Protein AF-A0A4S4LLB1-F1 (afdb_monomer)

pLDDT: mean 86.96, std 11.69, range [42.97, 97.88]

Secondary structure (DSSP, 8-state):
----TTTTT-TT-B-PPEEHHHHHHHHHHHHHHHTTTEEEEE-PPPPTT-SEESEEEEEEEEE-SSS-SSSHHHHHHHHHHHT-SEEE-SSEEEEEEEGGGT-TTS-TTBEEEEEEEE-SSHHHHHHHHHHTTTTTHHHHHHHHHHHTT--EETTEE-

Radius of gyration: 16.37 Å; Cα contacts (8 Å, |Δi|>4): 263; chains: 1; bounding box: 39×32×45 Å

Mean predicted aligned error: 5.95 Å

Nearest PDB structures (foldseek):
  4z6c-assembly1_A  TM=7.316E-01  e=1.829E-05  Homo sapiens
  5vzb-assembly1_A  TM=6.355E-01  e=1.333E-05  Homo sapiens
  4nlz-assembly1_A  TM=6.965E-01  e=5.706E-05  Homo sapiens
  5tws-assembly1_A  TM=6.317E-01  e=2.847E-05  Homo sapiens
  4mff-assembly1_A  TM=6.986E-01  e=2.152E-04  Homo sapiens

Foldseek 3Di:
DDQCPCVPPQVLADQDWAAPVRLVQLLVQLCVLCVLQAPDKDWQAEAPPDRTDRATEIEGEHTDDPPPPDDPVSVVSSQVSQCFPDWDDDQKIKTWHASCVRPVPDDRRYTHIYIYHYDHDPLLSVQVSHLPHNPCPVVVVQVVLVVVPWGAGSVGID

Structure (mmCIF, N/CA/C/O backbone):
data_AF-A0A4S4LLB1-F1
#
_entry.id   AF-A0A4S4LLB1-F1
#
loop_
_atom_site.group_PDB
_atom_site.id
_atom_site.type_symbol
_atom_site.label_atom_id
_atom_site.label_alt_id
_atom_site.label_comp_id
_atom_site.label_asym_id
_atom_site.label_entity_id
_atom_site.label_seq_id
_atom_site.pdbx_PDB_ins_code
_atom_site.Cartn_x
_atom_site.Cartn_y
_atom_site.Cartn_z
_atom_site.occupancy
_atom_site.B_iso_or_equiv
_atom_site.auth_seq_id
_atom_site.auth_comp_id
_atom_site.auth_asym_id
_atom_site.auth_atom_id
_atom_site.pdbx_PDB_model_num
ATOM 1 N N . MET A 1 1 ? -7.519 -0.647 -11.260 1.00 51.16 1 MET A N 1
ATOM 2 C CA . MET A 1 1 ? -8.860 -0.792 -10.648 1.00 51.16 1 MET A CA 1
ATOM 3 C C . MET A 1 1 ? -8.738 -1.805 -9.518 1.00 51.16 1 MET A C 1
ATOM 5 O O . MET A 1 1 ? -8.737 -2.989 -9.830 1.00 51.16 1 MET A O 1
ATOM 9 N N . GLY A 1 2 ? -8.602 -1.369 -8.263 1.00 62.88 2 GLY A N 1
ATOM 10 C CA . GLY A 1 2 ? -8.690 -2.249 -7.088 1.00 62.88 2 GLY A CA 1
ATOM 11 C C . GLY A 1 2 ? -9.942 -2.001 -6.248 1.00 62.88 2 GLY A C 1
ATOM 12 O O . GLY A 1 2 ? -10.897 -1.392 -6.742 1.00 62.88 2 GLY A O 1
ATOM 13 N N . GLY A 1 3 ? -9.973 -2.541 -5.026 1.00 62.12 3 GLY A N 1
ATOM 14 C CA . GLY A 1 3 ? -11.170 -2.549 -4.167 1.00 62.12 3 GLY A CA 1
ATOM 15 C C . GLY A 1 3 ? -12.119 -3.733 -4.409 1.00 62.12 3 GLY A C 1
ATOM 16 O O . GLY A 1 3 ? -13.314 -3.645 -4.135 1.00 62.12 3 GLY A O 1
ATOM 17 N N . ARG A 1 4 ? -11.623 -4.832 -4.994 1.00 78.00 4 ARG A N 1
ATOM 18 C CA . ARG A 1 4 ? -12.418 -6.032 -5.328 1.00 78.00 4 ARG A CA 1
ATOM 19 C C . ARG A 1 4 ? -11.992 -7.298 -4.590 1.00 78.00 4 ARG A C 1
ATOM 21 O O . ARG A 1 4 ? -12.653 -8.321 -4.758 1.00 78.00 4 ARG A O 1
ATOM 28 N N . ALA A 1 5 ? -10.941 -7.250 -3.771 1.00 81.81 5 ALA A N 1
ATOM 29 C CA . ALA A 1 5 ? -10.395 -8.440 -3.116 1.00 81.81 5 ALA A CA 1
ATOM 30 C C . ALA A 1 5 ? -11.414 -9.129 -2.192 1.00 81.81 5 ALA A C 1
ATOM 32 O O . ALA A 1 5 ? -11.396 -10.346 -2.031 1.00 81.81 5 ALA A O 1
ATOM 33 N N . PHE A 1 6 ? -12.354 -8.361 -1.636 1.00 84.62 6 PHE A N 1
ATOM 34 C CA . PHE A 1 6 ? -13.336 -8.842 -0.665 1.00 84.62 6 PHE A CA 1
ATOM 35 C C . PHE A 1 6 ? -14.750 -9.030 -1.225 1.00 84.62 6 PHE A C 1
ATOM 37 O O . PHE A 1 6 ? -15.650 -9.381 -0.463 1.00 84.62 6 PHE A O 1
ATOM 44 N N . ALA A 1 7 ? -14.961 -8.859 -2.536 1.00 75.75 7 ALA A N 1
ATOM 45 C CA . ALA A 1 7 ? -16.295 -8.883 -3.154 1.00 75.75 7 ALA A CA 1
ATOM 46 C C . ALA A 1 7 ? -17.075 -10.194 -2.918 1.00 75.75 7 ALA A C 1
ATOM 48 O O . ALA A 1 7 ? -18.302 -10.199 -2.948 1.00 75.75 7 ALA A O 1
ATOM 49 N N . HIS A 1 8 ? -16.371 -11.300 -2.661 1.00 74.94 8 HIS A N 1
ATOM 50 C CA . HIS A 1 8 ? -16.962 -12.610 -2.368 1.00 74.94 8 HIS A CA 1
ATOM 51 C C . HIS A 1 8 ? -16.897 -13.008 -0.883 1.00 74.94 8 HIS A C 1
ATOM 53 O O . HIS A 1 8 ? -17.456 -14.035 -0.509 1.00 74.94 8 HIS A O 1
ATOM 59 N N . HIS A 1 9 ? -16.225 -12.214 -0.043 1.00 72.50 9 HIS A N 1
ATOM 60 C CA . HIS A 1 9 ? -15.964 -12.535 1.365 1.00 72.50 9 HIS A CA 1
ATOM 61 C C . HIS A 1 9 ? -16.754 -11.651 2.334 1.00 72.50 9 HIS A C 1
ATOM 63 O O . HIS A 1 9 ? -17.190 -12.131 3.375 1.00 72.50 9 HIS A O 1
ATOM 69 N N . LEU A 1 10 ? -16.979 -10.383 1.982 1.00 79.88 10 LEU A N 1
ATOM 70 C CA . LEU A 1 10 ? -17.743 -9.432 2.786 1.00 79.88 10 LEU A CA 1
ATOM 71 C C . LEU A 1 10 ? -18.954 -8.947 1.982 1.00 79.88 10 LEU A C 1
ATOM 73 O O . LEU A 1 10 ? -18.945 -7.869 1.402 1.00 79.88 10 LEU A O 1
ATOM 77 N N . LEU A 1 11 ? -19.993 -9.782 1.916 1.00 73.31 11 LEU A N 1
ATOM 78 C CA . LEU A 1 11 ? -21.132 -9.590 1.006 1.00 73.31 11 LEU A CA 1
ATOM 79 C C . LEU A 1 11 ? -21.971 -8.333 1.299 1.00 73.31 11 LEU A C 1
ATOM 81 O O . LEU A 1 11 ? -22.620 -7.818 0.394 1.00 73.31 11 LEU A O 1
ATOM 85 N N . THR A 1 12 ? -21.970 -7.852 2.545 1.00 80.19 12 THR A N 1
ATOM 86 C CA . THR A 1 12 ? -22.662 -6.619 2.967 1.00 80.19 12 THR A CA 1
ATOM 87 C C . THR A 1 12 ? -21.738 -5.403 3.017 1.00 80.19 12 THR A C 1
ATOM 89 O O . THR A 1 12 ? -22.219 -4.280 3.138 1.00 80.19 12 THR A O 1
ATOM 92 N N . ALA A 1 13 ? -20.422 -5.605 2.910 1.00 85.06 13 ALA A N 1
ATOM 93 C CA . ALA A 1 13 ? -19.450 -4.529 2.999 1.00 85.06 13 ALA A CA 1
ATOM 94 C C . ALA A 1 13 ? -19.396 -3.712 1.709 1.00 85.06 13 ALA A C 1
ATOM 96 O O . ALA A 1 13 ? -19.413 -4.247 0.599 1.00 85.06 13 ALA A O 1
ATOM 97 N N . THR A 1 14 ? -19.232 -2.403 1.864 1.00 89.25 14 THR A N 1
ATOM 98 C CA . THR A 1 14 ? -19.039 -1.478 0.748 1.00 89.25 14 THR A CA 1
ATOM 99 C C . THR A 1 14 ? -17.613 -0.936 0.745 1.00 89.25 14 THR A C 1
ATOM 101 O O . THR A 1 14 ? -17.112 -0.464 1.766 1.00 89.25 14 THR A O 1
ATOM 104 N N . PHE A 1 15 ? -16.982 -0.951 -0.430 1.00 91.94 15 PHE A N 1
ATOM 105 C CA . PHE A 1 15 ? -15.648 -0.398 -0.682 1.00 91.94 15 PHE A CA 1
ATOM 106 C C . PHE A 1 15 ? -15.768 0.834 -1.597 1.00 91.94 15 PHE A C 1
ATOM 108 O O . PHE A 1 15 ? -15.656 0.713 -2.821 1.00 91.94 15 PHE A O 1
ATOM 115 N N . PRO A 1 16 ? -16.102 2.016 -1.046 1.00 92.25 16 PRO A N 1
ATOM 116 C CA . PRO A 1 16 ? -16.322 3.225 -1.833 1.00 92.25 16 PRO A CA 1
ATOM 117 C C . PRO A 1 16 ? -15.023 3.735 -2.468 1.00 92.25 16 PRO A C 1
ATOM 119 O O . PRO A 1 16 ? -13.939 3.609 -1.900 1.00 92.25 16 PRO A O 1
ATOM 122 N N . ARG A 1 17 ? -15.148 4.407 -3.619 1.00 93.62 17 ARG A N 1
ATOM 123 C CA . ARG A 1 17 ? -14.044 5.190 -4.189 1.00 93.62 17 ARG A CA 1
ATOM 124 C C . ARG A 1 17 ? -13.720 6.365 -3.261 1.00 93.62 17 ARG A C 1
ATOM 126 O O . ARG A 1 17 ? -14.621 7.049 -2.778 1.00 93.62 17 ARG A O 1
ATOM 133 N N . LEU A 1 18 ? -12.436 6.594 -3.012 1.00 93.06 18 LEU A N 1
ATOM 134 C CA . LEU A 1 18 ? -11.922 7.627 -2.120 1.00 93.06 18 LEU A CA 1
ATOM 135 C C . LEU A 1 18 ? -11.499 8.863 -2.918 1.00 93.06 18 LEU A C 1
ATOM 137 O O . LEU A 1 18 ? -10.576 8.756 -3.726 1.00 93.06 18 LEU A O 1
ATOM 141 N N . PRO A 1 19 ? -12.084 10.046 -2.666 1.00 94.19 19 PRO A N 1
ATOM 142 C CA . PRO A 1 19 ? -11.558 11.299 -3.198 1.00 94.19 19 PRO A CA 1
ATOM 143 C C . PRO A 1 19 ? -10.108 11.525 -2.753 1.00 94.19 19 PRO A C 1
ATOM 145 O O . PRO A 1 19 ? -9.752 11.185 -1.621 1.00 94.19 19 PRO A O 1
ATOM 148 N N . THR A 1 20 ? -9.284 12.156 -3.592 1.00 92.56 20 THR A N 1
ATOM 149 C CA . THR A 1 20 ? -7.842 12.354 -3.335 1.00 92.56 20 THR A CA 1
ATOM 150 C C . THR A 1 20 ? -7.506 12.907 -1.938 1.00 92.56 20 THR A C 1
ATOM 152 O O . THR A 1 20 ? -6.599 12.367 -1.304 1.00 92.56 20 THR A O 1
ATOM 155 N N . PRO A 1 21 ? -8.219 13.913 -1.378 1.00 93.31 21 PRO A N 1
ATOM 156 C CA . PRO A 1 21 ? -7.916 14.406 -0.029 1.00 93.31 21 PRO A CA 1
ATOM 157 C C . PRO A 1 21 ? -8.139 13.351 1.063 1.00 93.31 21 PRO A C 1
ATOM 159 O O . PRO A 1 21 ? -7.342 13.236 1.997 1.00 93.31 21 PRO A O 1
ATOM 162 N N . ARG A 1 22 ? -9.204 12.554 0.923 1.00 95.19 22 ARG A N 1
ATOM 163 C CA . ARG A 1 22 ? -9.552 11.472 1.849 1.00 95.19 22 ARG A CA 1
ATOM 164 C C . ARG A 1 22 ? -8.552 10.324 1.739 1.00 95.19 22 ARG A C 1
ATOM 166 O O . ARG A 1 22 ? -8.040 9.857 2.752 1.00 95.19 22 ARG A O 1
ATOM 173 N N . TYR A 1 23 ? -8.207 9.941 0.511 1.00 94.75 23 TYR A N 1
ATOM 174 C CA . TYR A 1 23 ? -7.152 8.971 0.227 1.00 94.75 23 TYR A CA 1
ATOM 175 C C . TYR A 1 23 ? -5.818 9.380 0.867 1.00 94.75 23 TYR A C 1
ATOM 177 O O . TYR A 1 23 ? -5.246 8.605 1.626 1.00 94.75 23 TYR A O 1
ATOM 185 N N . ALA A 1 24 ? -5.361 10.619 0.655 1.00 94.19 24 ALA A N 1
ATOM 186 C CA . ALA A 1 24 ? -4.095 11.107 1.203 1.00 94.19 24 ALA A CA 1
ATOM 187 C C . ALA A 1 24 ? -4.079 11.108 2.743 1.00 94.19 24 ALA A C 1
ATOM 189 O O . ALA A 1 24 ? -3.058 10.791 3.363 1.00 94.19 24 ALA A O 1
ATOM 190 N N . HIS A 1 25 ? -5.211 11.437 3.378 1.00 96.25 25 HIS A N 1
ATOM 191 C CA . HIS A 1 25 ? -5.353 11.337 4.828 1.00 96.25 25 HIS A CA 1
ATOM 192 C C . HIS A 1 25 ? -5.185 9.890 5.312 1.00 96.25 25 HIS A C 1
ATOM 194 O O . HIS A 1 25 ? -4.351 9.638 6.185 1.00 96.25 25 HIS A O 1
ATOM 200 N N . ILE A 1 26 ? -5.943 8.956 4.728 1.00 96.94 26 ILE A N 1
ATOM 201 C CA . ILE A 1 26 ? -5.923 7.528 5.075 1.00 96.94 26 ILE A CA 1
ATOM 202 C C . ILE A 1 26 ? -4.528 6.940 4.836 1.00 96.94 26 ILE A C 1
ATOM 204 O O . ILE A 1 26 ? -3.959 6.325 5.737 1.00 96.94 26 ILE A O 1
ATOM 208 N N . GLN A 1 27 ? -3.934 7.202 3.669 1.00 96.44 27 GLN A N 1
ATOM 209 C CA . GLN A 1 27 ? -2.594 6.749 3.302 1.00 96.44 27 GLN A CA 1
ATOM 210 C C . GLN A 1 27 ? -1.553 7.172 4.346 1.00 96.44 27 GLN A C 1
ATOM 212 O O . GLN A 1 27 ? -0.750 6.353 4.780 1.00 96.44 27 GLN A O 1
ATOM 217 N N . ARG A 1 28 ? -1.579 8.430 4.804 1.00 97.25 28 ARG A N 1
ATOM 218 C CA . ARG A 1 28 ? -0.638 8.929 5.820 1.00 97.25 28 ARG A CA 1
ATOM 219 C C . ARG A 1 28 ? -0.816 8.233 7.172 1.00 97.25 28 ARG A C 1
ATOM 221 O O . ARG A 1 28 ? 0.176 7.940 7.836 1.00 97.25 28 ARG A O 1
ATOM 228 N N . VAL A 1 29 ? -2.058 7.984 7.594 1.00 97.88 29 VAL A N 1
ATOM 229 C CA . VAL A 1 29 ? -2.340 7.274 8.854 1.00 97.88 29 VAL A CA 1
ATOM 230 C C . VAL A 1 29 ? -1.851 5.828 8.777 1.00 97.88 29 VAL A C 1
ATOM 232 O O . VAL A 1 29 ? -1.187 5.359 9.698 1.00 97.88 29 VAL A O 1
ATOM 235 N N . LEU A 1 30 ? -2.139 5.136 7.676 1.00 97.75 30 LEU A N 1
ATOM 236 C CA . LEU A 1 30 ? -1.719 3.751 7.468 1.00 97.75 30 LEU A CA 1
ATOM 237 C C . LEU A 1 30 ? -0.200 3.620 7.323 1.00 97.75 30 LEU A C 1
ATOM 239 O O . LEU A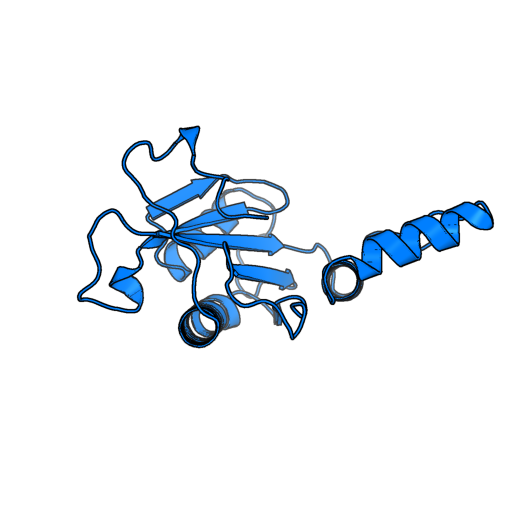 1 30 ? 0.391 2.722 7.915 1.00 97.75 30 LEU A O 1
ATOM 243 N N . HIS A 1 31 ? 0.449 4.556 6.625 1.00 97.31 31 HIS A N 1
ATOM 244 C CA . HIS A 1 31 ? 1.910 4.608 6.528 1.00 97.31 31 HIS A CA 1
ATOM 245 C C . HIS A 1 31 ? 2.555 4.675 7.916 1.00 97.31 31 HIS A C 1
ATOM 247 O O . HIS A 1 31 ? 3.436 3.875 8.221 1.00 97.31 31 HIS A O 1
ATOM 253 N N . ALA A 1 32 ? 2.052 5.548 8.795 1.00 97.12 32 ALA A N 1
ATOM 254 C CA . ALA A 1 32 ? 2.551 5.671 10.163 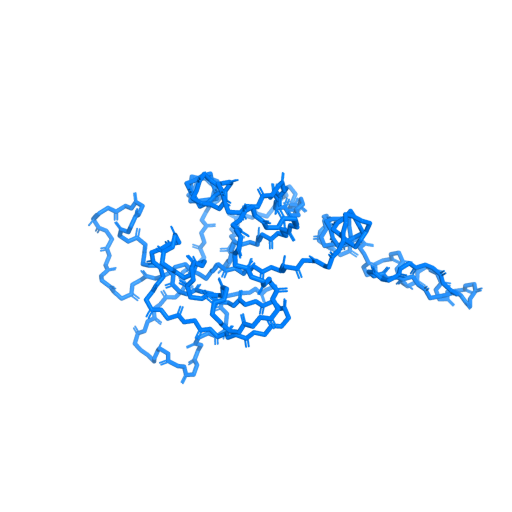1.00 97.12 32 ALA A CA 1
ATOM 255 C C . ALA A 1 32 ? 2.359 4.392 11.001 1.00 97.12 32 ALA A C 1
ATOM 257 O O . ALA A 1 32 ? 3.159 4.134 11.897 1.00 97.12 32 ALA A O 1
ATOM 258 N N . ARG A 1 33 ? 1.327 3.587 10.710 1.00 95.81 33 ARG A N 1
ATOM 259 C CA . ARG A 1 33 ? 1.090 2.283 11.358 1.00 95.81 33 ARG A CA 1
ATOM 260 C C . ARG A 1 33 ? 2.047 1.198 10.855 1.00 95.81 33 ARG A C 1
ATOM 262 O O . ARG A 1 33 ? 2.444 0.340 11.634 1.00 95.81 33 ARG A O 1
ATOM 269 N N . LEU A 1 34 ? 2.437 1.249 9.581 1.00 94.31 34 LEU A N 1
ATOM 270 C CA . LEU A 1 34 ? 3.356 0.284 8.966 1.00 94.31 34 LEU A CA 1
ATOM 271 C C . LEU A 1 34 ? 4.835 0.615 9.204 1.00 94.31 34 LEU A C 1
ATOM 273 O O . LEU A 1 34 ? 5.659 -0.293 9.255 1.00 94.31 34 LEU A O 1
ATOM 277 N N . ALA A 1 35 ? 5.186 1.894 9.357 1.00 94.75 35 ALA A N 1
ATOM 278 C CA . ALA A 1 35 ? 6.572 2.348 9.493 1.00 94.75 35 ALA A CA 1
ATOM 279 C C . ALA A 1 35 ? 7.380 1.671 10.626 1.00 94.75 35 ALA A C 1
ATOM 281 O O . ALA A 1 35 ? 8.562 1.421 10.418 1.00 94.75 35 ALA A O 1
ATOM 282 N N . PRO A 1 36 ? 6.807 1.327 11.798 1.00 93.19 36 PRO A N 1
ATOM 283 C CA . PRO A 1 36 ? 7.537 0.598 12.839 1.00 93.19 36 PRO A CA 1
ATOM 284 C C . PRO A 1 36 ? 7.795 -0.880 12.511 1.00 93.19 36 PRO A C 1
ATOM 286 O O . PRO A 1 36 ? 8.628 -1.508 13.160 1.00 93.19 36 PRO A O 1
ATOM 289 N N . LEU A 1 37 ? 7.053 -1.452 11.557 1.00 91.12 37 LEU A N 1
ATOM 290 C CA . LEU A 1 37 ? 7.131 -2.871 11.209 1.00 91.12 37 LEU A CA 1
ATOM 291 C C . LEU A 1 37 ? 8.173 -3.159 10.128 1.00 91.12 37 LEU A C 1
ATOM 293 O O . LEU A 1 37 ? 8.628 -4.296 10.026 1.00 91.12 37 LEU A O 1
ATOM 297 N N . TYR A 1 38 ? 8.559 -2.156 9.337 1.00 92.62 38 TYR A N 1
ATOM 298 C CA . TYR A 1 38 ? 9.427 -2.320 8.174 1.00 92.62 38 TYR A CA 1
ATOM 299 C C . TYR A 1 38 ? 10.478 -1.222 8.077 1.00 92.62 38 TYR A C 1
ATOM 301 O O . TYR A 1 38 ? 10.200 -0.047 8.299 1.00 92.62 38 TYR A O 1
ATOM 309 N N . ALA A 1 39 ? 11.675 -1.594 7.630 1.00 93.31 39 ALA A N 1
ATOM 310 C CA . ALA A 1 39 ? 12.772 -0.672 7.380 1.00 93.31 39 ALA A CA 1
ATOM 311 C C . ALA A 1 39 ? 12.441 0.328 6.264 1.00 93.3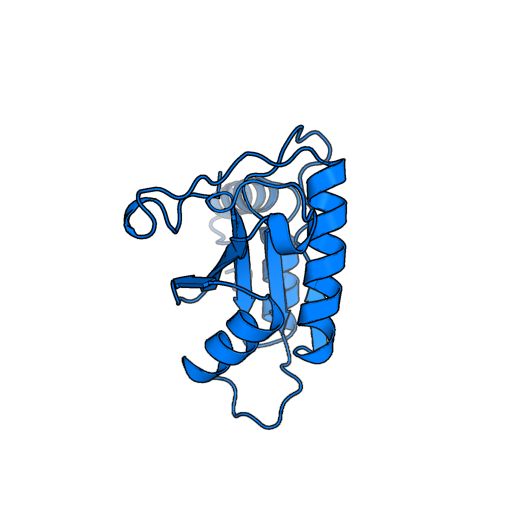1 39 ALA A C 1
ATOM 313 O O . ALA A 1 39 ? 12.897 1.472 6.308 1.00 93.31 39 ALA A O 1
ATOM 314 N N . ARG A 1 40 ? 11.659 -0.085 5.254 1.00 95.75 40 ARG A N 1
ATOM 315 C CA . ARG A 1 40 ? 11.143 0.815 4.214 1.00 95.75 40 ARG A CA 1
ATOM 316 C C . ARG A 1 40 ? 9.670 0.544 3.938 1.00 95.75 40 ARG A C 1
ATOM 318 O O . ARG A 1 40 ? 9.263 -0.601 3.765 1.00 95.75 40 ARG A O 1
ATOM 325 N N . VAL A 1 41 ? 8.903 1.626 3.829 1.00 96.19 41 VAL A N 1
ATOM 326 C CA . VAL A 1 41 ? 7.484 1.631 3.455 1.00 96.19 41 VAL A CA 1
ATOM 327 C C . VAL A 1 41 ? 7.276 2.729 2.422 1.00 96.19 41 VAL A C 1
ATOM 329 O O . VAL A 1 41 ? 7.560 3.898 2.698 1.00 96.19 41 VAL A O 1
ATOM 332 N N . ALA A 1 42 ? 6.766 2.371 1.247 1.00 96.06 42 ALA A N 1
ATOM 333 C CA . ALA A 1 42 ? 6.380 3.325 0.213 1.00 96.06 42 ALA A CA 1
ATOM 334 C C . ALA A 1 42 ? 5.008 2.997 -0.361 1.00 96.06 42 ALA A C 1
ATOM 336 O O . ALA A 1 42 ? 4.565 1.855 -0.346 1.00 96.06 42 ALA A O 1
ATOM 337 N N . THR A 1 43 ? 4.380 4.017 -0.929 1.00 94.19 43 THR A N 1
ATOM 338 C CA . THR A 1 43 ? 3.248 3.868 -1.841 1.00 94.19 43 THR A CA 1
ATOM 339 C C . THR A 1 43 ? 3.767 4.179 -3.243 1.00 94.19 43 THR A C 1
ATOM 341 O O . THR A 1 43 ? 4.405 5.228 -3.412 1.00 94.19 43 THR A O 1
ATOM 344 N N . PRO A 1 44 ? 3.554 3.302 -4.241 1.00 91.00 44 PRO A N 1
ATOM 345 C CA . PRO A 1 44 ? 3.876 3.614 -5.626 1.00 91.00 44 PRO A CA 1
ATOM 346 C C . PRO A 1 44 ? 3.217 4.929 -6.042 1.00 91.00 44 PRO A C 1
ATOM 348 O O . PRO A 1 44 ? 2.117 5.264 -5.602 1.00 91.00 44 PRO A O 1
ATOM 351 N N . ARG A 1 45 ? 3.911 5.724 -6.859 1.00 86.75 45 ARG A N 1
ATOM 352 C CA . ARG A 1 45 ? 3.378 7.029 -7.263 1.00 86.75 45 ARG A CA 1
ATOM 353 C C . ARG A 1 45 ? 2.132 6.834 -8.115 1.00 86.75 45 ARG A C 1
ATOM 355 O O . ARG A 1 45 ? 2.200 6.216 -9.170 1.00 86.75 45 ARG A O 1
ATOM 362 N N . GLU A 1 46 ? 1.024 7.409 -7.684 1.00 82.19 46 GLU A N 1
ATOM 363 C CA . GLU A 1 46 ? -0.225 7.402 -8.442 1.00 82.19 46 GLU A CA 1
ATOM 364 C C . GLU A 1 46 ? -0.167 8.356 -9.644 1.00 82.19 46 GLU A C 1
ATOM 366 O O . GLU A 1 46 ? 0.649 9.284 -9.695 1.00 82.19 46 GLU A O 1
ATOM 371 N N . ALA A 1 47 ? -1.058 8.144 -10.615 1.00 76.25 47 ALA A N 1
ATOM 372 C CA . ALA A 1 47 ? -1.248 9.089 -11.710 1.00 76.25 47 ALA A CA 1
ATOM 373 C C . ALA A 1 47 ? -1.798 10.427 -11.156 1.00 76.25 47 ALA A C 1
ATOM 375 O O . ALA A 1 47 ? -2.822 10.406 -10.469 1.00 76.25 47 ALA A O 1
ATOM 376 N N . PRO A 1 48 ? -1.177 11.588 -11.453 1.00 71.50 48 PRO A N 1
ATOM 377 C CA . PRO A 1 48 ? -1.548 12.874 -10.844 1.00 71.50 48 PRO A CA 1
ATOM 378 C C . PRO A 1 48 ? -3.001 13.305 -11.079 1.00 71.50 48 PRO A C 1
ATOM 380 O O . PRO A 1 48 ? -3.560 14.053 -10.287 1.00 71.50 48 PRO A O 1
ATOM 383 N N . GLU A 1 49 ? -3.602 12.852 -12.178 1.00 78.75 49 GLU A N 1
ATOM 384 C CA . GLU A 1 49 ? -4.920 13.297 -12.647 1.00 78.75 49 GLU A CA 1
ATOM 385 C C . GLU A 1 49 ? -6.074 12.415 -12.143 1.00 78.75 49 GLU A C 1
ATOM 387 O O . GLU A 1 49 ? -7.221 12.590 -12.551 1.00 78.75 49 GLU A O 1
ATOM 392 N N . LYS A 1 50 ? -5.789 11.437 -11.274 1.00 81.00 50 LYS A N 1
ATOM 393 C CA . LYS A 1 50 ? -6.785 10.473 -10.802 1.00 81.00 50 LYS A CA 1
ATOM 394 C C . LYS A 1 50 ? -7.766 11.161 -9.829 1.00 81.00 50 LYS A C 1
ATOM 396 O O . LYS A 1 50 ? -7.331 11.625 -8.775 1.00 81.00 50 LYS A O 1
ATOM 401 N N . PRO A 1 51 ? -9.077 11.225 -10.141 1.00 85.75 51 PRO A N 1
ATOM 402 C CA . PRO A 1 51 ? -10.048 11.938 -9.304 1.00 85.75 51 PRO A CA 1
ATOM 403 C C . PRO A 1 51 ? -10.385 11.187 -8.007 1.00 85.75 51 PRO A C 1
ATOM 405 O O . PRO A 1 51 ? -10.813 11.798 -7.025 1.00 85.75 51 PRO A O 1
ATOM 408 N N . ASP A 1 52 ? -10.205 9.863 -8.004 1.00 91.50 52 ASP A N 1
ATOM 409 C CA . ASP A 1 52 ? -10.488 8.993 -6.869 1.00 91.50 52 ASP A CA 1
ATOM 410 C C . ASP A 1 52 ? -9.668 7.684 -6.883 1.00 91.50 52 ASP A C 1
ATOM 412 O O . ASP A 1 52 ? -9.114 7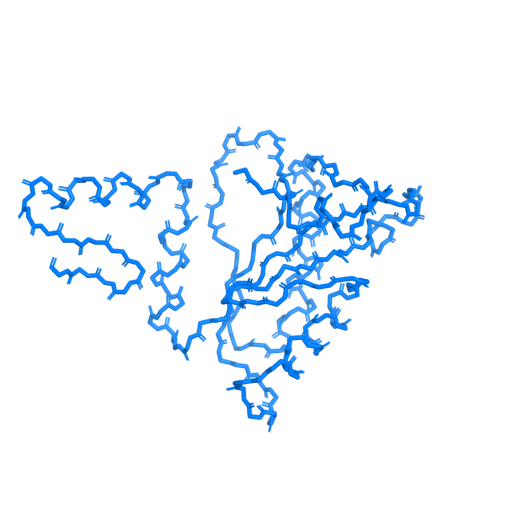.262 -7.900 1.00 91.50 52 ASP A O 1
ATOM 416 N N . HIS A 1 53 ? -9.605 7.005 -5.739 1.00 91.75 53 HIS A N 1
ATOM 417 C CA . HIS A 1 53 ? -8.811 5.792 -5.510 1.00 91.75 53 HIS A CA 1
ATOM 418 C C . HIS A 1 53 ? -9.712 4.650 -5.016 1.00 91.75 53 HIS A C 1
ATOM 420 O O . HIS A 1 53 ? -10.732 4.907 -4.385 1.00 91.75 53 HIS A O 1
ATOM 426 N N . GLY A 1 54 ? -9.404 3.390 -5.341 1.00 90.94 54 GLY A N 1
ATOM 427 C CA . GLY A 1 54 ? -10.234 2.240 -4.919 1.00 90.94 54 GLY A CA 1
ATOM 428 C C . GLY A 1 54 ? -9.689 1.498 -3.706 1.00 90.94 54 GLY A C 1
ATOM 429 O O . GLY A 1 54 ? -10.379 0.679 -3.111 1.00 90.94 54 GLY A O 1
ATOM 430 N N . ASP A 1 55 ? -8.437 1.776 -3.401 1.00 93.25 55 ASP A N 1
ATOM 431 C CA . ASP A 1 55 ? -7.517 0.973 -2.629 1.00 93.25 55 ASP A CA 1
ATOM 432 C C . ASP A 1 55 ? -6.332 1.857 -2.229 1.00 93.25 55 ASP A C 1
ATOM 434 O O . ASP A 1 55 ? -6.137 2.941 -2.790 1.00 93.25 55 ASP A O 1
ATOM 438 N N . VAL A 1 56 ? -5.578 1.412 -1.226 1.00 94.81 56 VAL A N 1
ATOM 439 C CA . VAL A 1 56 ? -4.327 2.036 -0.790 1.00 94.81 56 VAL A CA 1
ATOM 440 C C . VAL A 1 56 ? -3.210 1.008 -0.881 1.00 94.81 56 VAL A C 1
ATOM 442 O O . VAL A 1 56 ? -3.191 0.051 -0.110 1.00 94.81 56 VAL A O 1
ATOM 445 N N . ASP A 1 57 ? -2.267 1.235 -1.790 1.00 94.62 57 ASP A N 1
ATOM 446 C CA . ASP A 1 57 ? -1.131 0.345 -2.009 1.00 94.62 57 ASP A CA 1
ATOM 447 C C . ASP A 1 57 ? 0.075 0.702 -1.128 1.00 94.62 57 ASP A C 1
ATOM 449 O O . ASP A 1 57 ? 0.503 1.859 -1.024 1.00 94.62 57 ASP A O 1
ATOM 453 N N . PHE A 1 58 ? 0.697 -0.325 -0.560 1.00 96.12 58 PHE A N 1
ATOM 454 C CA . PHE A 1 58 ? 1.987 -0.250 0.105 1.00 96.12 58 PHE A CA 1
ATOM 455 C C . PHE A 1 58 ? 2.940 -1.314 -0.432 1.00 96.12 58 PHE A C 1
ATOM 457 O O . PHE A 1 58 ? 2.585 -2.476 -0.611 1.00 96.12 58 PHE A O 1
ATOM 464 N N . VAL A 1 59 ? 4.190 -0.912 -0.634 1.00 95.31 59 VAL A N 1
ATOM 465 C CA . VAL A 1 59 ? 5.321 -1.794 -0.916 1.00 95.31 59 VAL A CA 1
ATOM 466 C C . VAL A 1 59 ? 6.301 -1.642 0.237 1.00 95.31 59 VAL A C 1
ATOM 468 O O . VAL A 1 59 ? 6.724 -0.525 0.568 1.00 95.31 59 VAL A O 1
ATOM 471 N N . VAL A 1 60 ? 6.640 -2.753 0.880 1.00 94.62 60 VAL A N 1
ATOM 472 C CA . VAL A 1 60 ? 7.417 -2.771 2.122 1.00 94.62 60 VAL A CA 1
ATOM 473 C C . VAL A 1 60 ? 8.571 -3.758 2.040 1.00 94.62 60 VAL A C 1
ATOM 475 O O . VAL A 1 60 ? 8.509 -4.730 1.293 1.00 94.62 60 VAL A O 1
ATOM 478 N N . VAL A 1 61 ? 9.642 -3.501 2.789 1.00 93.12 61 VAL A N 1
ATOM 479 C CA . VAL A 1 61 ? 10.810 -4.390 2.860 1.00 93.12 61 VAL A CA 1
ATOM 480 C C . VAL A 1 61 ? 11.558 -4.218 4.178 1.00 93.12 61 VAL A C 1
ATOM 482 O O . VAL A 1 61 ? 11.486 -3.170 4.826 1.00 93.12 61 VAL A O 1
ATOM 485 N N . GLY A 1 62 ? 12.313 -5.250 4.550 1.00 90.06 62 GLY A N 1
ATOM 486 C CA . GLY A 1 62 ? 13.200 -5.265 5.712 1.00 90.06 62 GLY A CA 1
ATOM 487 C C . GLY A 1 62 ? 12.426 -5.211 7.024 1.00 90.06 62 GLY A C 1
ATOM 488 O O . GLY A 1 62 ? 12.524 -4.218 7.744 1.00 90.06 62 GLY A O 1
ATOM 489 N N . PRO A 1 63 ? 11.612 -6.220 7.340 1.00 87.69 63 PRO A N 1
ATOM 490 C CA . PRO A 1 63 ? 10.753 -6.143 8.506 1.00 87.69 63 PRO A CA 1
ATOM 491 C C . PRO A 1 63 ? 11.578 -6.126 9.808 1.00 87.69 63 PRO A C 1
ATOM 493 O O . PRO A 1 63 ? 12.622 -6.765 9.915 1.00 87.69 63 PRO A O 1
ATOM 496 N N . THR A 1 64 ? 11.169 -5.293 10.766 1.00 80.00 64 THR A N 1
ATOM 497 C CA . THR A 1 64 ? 12.007 -4.845 11.900 1.00 80.00 64 THR A CA 1
ATOM 498 C C . THR A 1 64 ? 11.882 -5.737 13.141 1.00 80.00 64 THR A C 1
ATOM 500 O O . THR A 1 64 ? 12.718 -5.681 14.043 1.00 80.00 64 THR A O 1
ATOM 503 N N . THR A 1 65 ? 10.858 -6.586 13.209 1.00 65.50 65 THR A N 1
ATOM 504 C CA . THR A 1 65 ? 10.668 -7.522 14.323 1.00 65.50 65 THR A CA 1
ATOM 505 C C . THR A 1 65 ? 11.593 -8.735 14.181 1.00 65.50 65 THR A C 1
ATOM 507 O O . THR A 1 65 ? 11.809 -9.234 13.086 1.00 65.50 65 THR A O 1
ATOM 510 N N . THR A 1 66 ? 12.070 -9.285 15.300 1.00 48.84 66 THR A N 1
ATOM 511 C CA . THR A 1 66 ? 12.744 -10.599 15.394 1.00 48.84 66 THR A CA 1
ATOM 512 C C . THR A 1 66 ? 11.832 -11.799 15.079 1.00 48.84 66 THR A C 1
ATOM 514 O O . THR A 1 66 ? 12.224 -12.945 15.301 1.00 48.84 66 THR A O 1
ATOM 517 N N . ALA A 1 67 ? 10.620 -11.567 14.568 1.00 42.97 67 ALA A N 1
ATOM 518 C CA . ALA A 1 67 ? 9.813 -12.609 13.953 1.00 42.97 67 ALA A CA 1
ATOM 519 C C . ALA A 1 67 ? 10.493 -12.988 12.631 1.00 42.97 67 ALA A C 1
ATOM 521 O O . ALA A 1 67 ? 10.841 -12.121 11.839 1.00 42.97 67 ALA A O 1
ATOM 522 N N . SER A 1 68 ? 10.785 -14.271 12.430 1.00 43.38 68 SER A N 1
ATOM 523 C CA . SER A 1 68 ? 11.367 -14.749 11.175 1.00 43.38 68 SER A CA 1
ATOM 524 C C . SER A 1 68 ? 10.349 -14.564 10.059 1.00 43.38 68 SER A C 1
ATOM 526 O O . SER A 1 68 ? 9.348 -15.273 10.023 1.00 43.38 68 SER A O 1
ATOM 528 N N . LEU A 1 69 ? 10.613 -13.598 9.185 1.00 49.59 69 LEU A N 1
ATOM 529 C CA . LEU A 1 69 ? 9.654 -13.164 8.183 1.00 49.59 69 LEU A CA 1
ATOM 530 C C . LEU A 1 69 ? 9.647 -14.143 7.021 1.00 49.59 69 LEU A C 1
ATOM 532 O O . LEU A 1 69 ? 10.661 -14.345 6.354 1.00 49.59 69 LEU A O 1
ATOM 536 N N . GLY A 1 70 ? 8.505 -14.787 6.835 1.00 48.19 70 GLY A N 1
ATOM 537 C CA . GLY A 1 70 ? 8.308 -15.843 5.853 1.00 48.19 70 GLY A CA 1
ATOM 538 C C . GLY A 1 70 ? 7.045 -16.679 6.063 1.00 48.19 70 GLY A C 1
ATOM 539 O O . GLY A 1 70 ? 6.924 -17.716 5.414 1.00 48.19 70 GLY A O 1
ATOM 540 N N . THR A 1 71 ? 6.119 -16.293 6.954 1.00 51.91 71 THR A N 1
ATOM 541 C CA . THR A 1 71 ? 4.898 -17.081 7.228 1.00 51.91 71 THR A CA 1
ATOM 542 C C . THR A 1 71 ? 3.647 -16.215 7.390 1.00 51.91 71 THR A C 1
ATOM 544 O O . THR A 1 71 ? 3.738 -15.020 7.653 1.00 51.91 71 THR A O 1
ATOM 547 N N . ASP A 1 72 ? 2.464 -16.835 7.294 1.00 53.22 72 ASP A N 1
ATOM 548 C CA . ASP A 1 72 ? 1.148 -16.202 7.51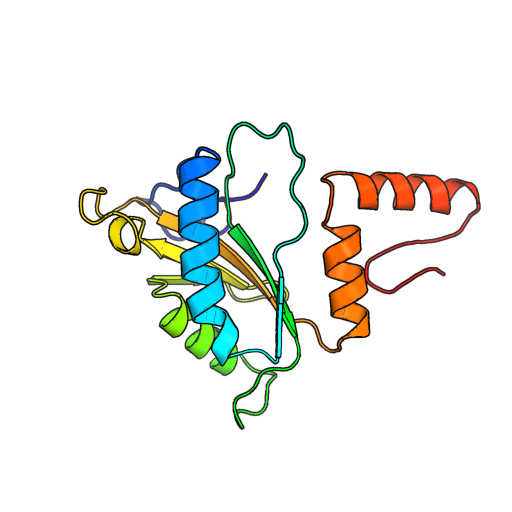2 1.00 53.22 72 ASP A CA 1
ATOM 549 C C . ASP A 1 72 ? 1.051 -15.416 8.843 1.00 53.22 72 ASP A C 1
ATOM 551 O O . ASP A 1 72 ? 0.292 -14.453 8.946 1.00 53.22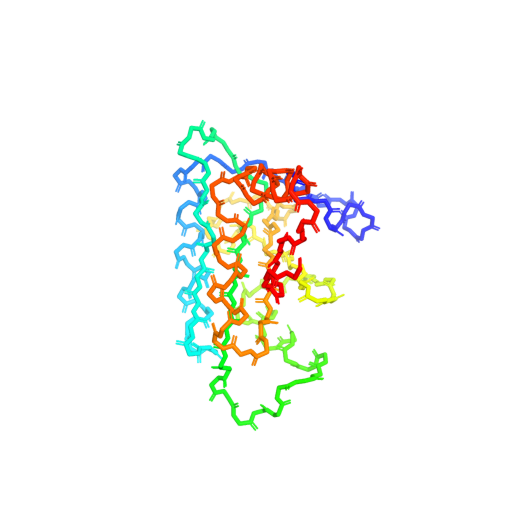 72 ASP A O 1
ATOM 555 N N . ALA A 1 73 ? 1.876 -15.765 9.842 1.00 52.69 73 ALA A N 1
ATOM 556 C CA . ALA A 1 73 ? 1.977 -15.070 11.127 1.00 52.69 73 ALA A CA 1
ATOM 557 C C . ALA A 1 73 ? 2.426 -13.597 11.005 1.00 52.69 73 ALA A C 1
ATOM 559 O O . ALA A 1 73 ? 2.078 -12.773 11.852 1.00 52.69 73 ALA A O 1
ATOM 560 N N . ASP A 1 74 ? 3.155 -13.239 9.945 1.00 71.56 74 ASP A N 1
ATOM 561 C CA . ASP A 1 74 ? 3.616 -11.867 9.702 1.00 71.56 74 ASP A CA 1
ATOM 562 C C . ASP A 1 74 ? 2.471 -10.972 9.224 1.00 71.56 74 ASP A C 1
ATOM 564 O O . ASP A 1 74 ? 2.361 -9.799 9.589 1.00 71.56 74 ASP A O 1
ATOM 568 N N . ALA A 1 75 ? 1.571 -11.548 8.432 1.00 73.00 75 ALA A N 1
ATOM 569 C CA . ALA A 1 75 ? 0.428 -10.832 7.907 1.00 73.00 75 ALA A CA 1
ATOM 570 C C . ALA A 1 75 ? -0.638 -10.580 8.987 1.00 73.00 75 ALA A C 1
ATOM 572 O O . ALA A 1 75 ? -1.371 -9.599 8.886 1.00 73.00 75 ALA A O 1
ATOM 573 N N . ASP A 1 76 ? -0.673 -11.373 10.062 1.00 83.38 76 ASP A N 1
ATOM 574 C CA . ASP A 1 76 ? -1.493 -11.085 11.245 1.00 83.38 76 ASP A CA 1
ATOM 575 C C . ASP A 1 76 ? -0.990 -9.878 12.042 1.00 83.38 76 ASP A C 1
ATOM 577 O O . ASP A 1 76 ? -1.803 -9.077 12.511 1.00 83.38 76 ASP A O 1
ATOM 581 N N . VAL A 1 77 ? 0.331 -9.692 12.149 1.00 87.69 77 VAL A N 1
ATOM 582 C CA . VAL A 1 77 ? 0.918 -8.489 12.767 1.00 87.69 77 VAL A CA 1
ATOM 583 C C . VAL A 1 77 ? 0.566 -7.248 11.946 1.00 87.69 77 VAL A C 1
ATOM 585 O O . VAL A 1 77 ? 0.170 -6.224 12.504 1.00 87.69 77 VAL A O 1
ATOM 588 N N . VAL A 1 78 ? 0.642 -7.349 10.616 1.00 91.19 78 VAL A N 1
ATOM 589 C CA . VAL A 1 78 ? 0.218 -6.277 9.704 1.00 91.19 78 VAL A CA 1
ATOM 590 C C . VAL A 1 78 ? -1.280 -6.009 9.825 1.00 91.19 78 VAL A C 1
ATOM 592 O O . VAL A 1 78 ? -1.684 -4.853 9.935 1.00 91.19 78 VAL A O 1
ATOM 595 N N . ARG A 1 79 ? -2.110 -7.059 9.853 1.00 92.62 79 ARG A N 1
ATOM 596 C CA . ARG A 1 79 ? -3.565 -6.957 10.024 1.00 92.62 79 ARG A CA 1
ATOM 597 C C . ARG A 1 79 ? -3.914 -6.166 11.282 1.00 92.62 79 ARG A C 1
ATOM 599 O O . ARG A 1 79 ? -4.718 -5.237 11.208 1.00 92.62 79 ARG A O 1
ATOM 606 N N . GLU A 1 80 ? -3.281 -6.510 12.401 1.00 93.31 80 GLU A N 1
ATOM 607 C CA . GLU A 1 80 ? -3.491 -5.848 13.688 1.00 93.31 80 GLU A CA 1
ATOM 608 C C . GLU A 1 80 ? -3.020 -4.392 13.649 1.00 93.31 80 GLU A C 1
ATOM 610 O O . GLU A 1 80 ? -3.775 -3.486 13.998 1.00 93.31 80 GLU A O 1
ATOM 615 N N . ALA A 1 81 ? -1.810 -4.135 13.141 1.00 93.88 81 ALA A N 1
ATOM 616 C CA . ALA A 1 81 ? -1.273 -2.781 13.040 1.00 93.88 81 ALA A CA 1
ATOM 617 C C . ALA A 1 81 ? -2.136 -1.870 12.156 1.00 93.88 81 ALA A C 1
ATOM 619 O O . ALA A 1 81 ? -2.311 -0.692 12.466 1.00 93.88 81 ALA A O 1
ATOM 620 N N . LEU A 1 82 ? -2.706 -2.403 11.073 1.00 95.56 82 LEU A N 1
ATOM 621 C CA . LEU A 1 82 ? -3.626 -1.672 10.204 1.00 95.56 82 LEU A CA 1
ATOM 622 C C . LEU A 1 82 ? -5.009 -1.466 10.841 1.00 95.56 82 LEU A C 1
ATOM 624 O O . LEU A 1 82 ? -5.719 -0.546 10.429 1.00 95.56 82 LEU A O 1
ATOM 628 N N . GLY A 1 83 ? -5.389 -2.259 11.848 1.00 95.19 83 GLY A N 1
ATOM 629 C CA . GLY A 1 83 ? -6.751 -2.311 12.385 1.00 95.19 83 GLY A CA 1
ATOM 630 C C . GLY A 1 83 ? -7.736 -2.950 11.401 1.00 95.19 83 GLY A C 1
ATOM 631 O O . GLY A 1 83 ? -8.890 -2.526 11.304 1.00 95.19 83 GLY A O 1
ATOM 632 N N . ALA A 1 84 ? -7.260 -3.911 10.607 1.00 94.81 84 ALA A N 1
ATOM 633 C CA . ALA A 1 84 ? -8.053 -4.590 9.595 1.00 94.81 84 ALA A CA 1
ATOM 634 C C . ALA A 1 84 ? -8.944 -5.672 10.217 1.00 94.81 84 ALA A C 1
ATOM 636 O O . ALA A 1 84 ? -8.514 -6.441 11.074 1.00 94.81 84 ALA A O 1
ATOM 637 N N . VAL A 1 85 ? -10.187 -5.773 9.744 1.00 93.38 85 VAL A N 1
ATOM 638 C CA . VAL A 1 85 ? -11.155 -6.771 10.238 1.00 93.38 85 VAL A CA 1
ATOM 639 C C . VAL A 1 85 ? -11.172 -8.047 9.403 1.00 93.38 85 VAL A C 1
ATOM 641 O O . VAL A 1 85 ? -11.612 -9.091 9.875 1.00 93.38 85 VAL A O 1
ATOM 644 N N . ALA A 1 86 ? -10.677 -7.974 8.168 1.00 91.56 86 ALA A N 1
ATOM 645 C CA . ALA A 1 86 ? -10.546 -9.109 7.268 1.00 91.56 86 ALA A CA 1
ATOM 646 C C . ALA A 1 86 ? -9.249 -8.998 6.465 1.00 91.56 86 ALA A C 1
ATOM 648 O O . ALA A 1 86 ? -8.751 -7.897 6.210 1.00 91.56 86 ALA A O 1
ATOM 649 N N . CYS A 1 87 ? -8.721 -10.147 6.055 1.00 91.62 87 CYS A N 1
ATOM 650 C CA . CYS A 1 87 ? -7.528 -10.247 5.230 1.00 91.62 87 CYS A CA 1
ATOM 651 C C . CYS A 1 87 ? -7.686 -11.364 4.191 1.00 91.62 87 CYS A C 1
ATOM 653 O O . CYS A 1 87 ? -8.322 -12.382 4.464 1.00 91.62 87 CYS A O 1
ATOM 655 N N . VAL A 1 88 ? -7.102 -11.159 3.010 1.00 90.31 88 VAL A N 1
ATOM 656 C CA . VAL A 1 88 ? -6.846 -12.196 2.007 1.00 90.31 88 VAL A CA 1
ATOM 657 C C . VAL A 1 88 ? -5.340 -12.237 1.771 1.00 90.31 88 VAL A C 1
ATOM 659 O O . VAL A 1 88 ? -4.774 -11.317 1.172 1.00 90.31 88 VAL A O 1
ATOM 662 N N . TYR A 1 89 ? -4.700 -13.293 2.269 1.00 85.69 89 TYR A N 1
ATOM 663 C CA . TYR A 1 89 ? -3.252 -13.472 2.199 1.00 85.69 89 TYR A CA 1
ATOM 664 C C . TYR A 1 89 ? -2.793 -13.889 0.796 1.00 85.69 89 TYR A C 1
ATOM 666 O O . TYR A 1 89 ? -3.479 -14.618 0.077 1.00 85.69 89 TYR A O 1
ATOM 674 N N . GLY A 1 90 ? -1.604 -13.430 0.416 1.00 83.38 90 GLY A N 1
ATOM 675 C CA . GLY A 1 90 ? -0.957 -13.736 -0.856 1.00 83.38 90 GLY A CA 1
ATOM 676 C C . GLY A 1 90 ? 0.381 -13.005 -0.980 1.00 83.38 90 GLY A C 1
ATOM 677 O O . GLY A 1 90 ? 0.817 -12.354 -0.032 1.00 83.38 90 GLY A O 1
ATOM 678 N N . ARG A 1 91 ? 1.018 -13.061 -2.164 1.00 79.06 91 ARG A N 1
ATOM 679 C CA . ARG A 1 91 ? 2.238 -12.268 -2.460 1.00 79.06 91 ARG A CA 1
ATOM 680 C C . ARG A 1 91 ? 2.014 -10.779 -2.173 1.00 79.06 91 ARG A C 1
ATOM 682 O O . ARG A 1 91 ? 2.860 -10.119 -1.587 1.00 79.06 91 ARG A O 1
ATOM 689 N N . THR A 1 92 ? 0.843 -10.283 -2.554 1.00 88.88 92 THR A N 1
ATOM 690 C CA . THR A 1 92 ? 0.285 -9.036 -2.038 1.00 88.88 92 THR A CA 1
ATOM 691 C C . THR A 1 92 ? -0.899 -9.419 -1.167 1.00 88.88 92 THR A C 1
ATOM 693 O O . THR A 1 92 ? -1.845 -10.043 -1.652 1.00 88.88 92 THR A O 1
ATOM 696 N N . SER A 1 93 ? -0.814 -9.105 0.121 1.00 92.25 93 SER A N 1
ATOM 697 C CA . SER A 1 93 ? -1.902 -9.352 1.063 1.00 92.25 93 SER A CA 1
ATOM 698 C C . SER A 1 93 ? -2.867 -8.175 1.036 1.00 92.25 93 SER A C 1
ATOM 700 O O . SER A 1 93 ? -2.443 -7.021 1.028 1.00 92.25 93 SER A O 1
ATOM 702 N N . ASN A 1 94 ? -4.160 -8.475 1.007 1.00 94.00 94 ASN A N 1
ATOM 703 C CA . ASN A 1 94 ? -5.227 -7.487 0.892 1.00 94.00 94 ASN A CA 1
ATOM 704 C C . ASN A 1 94 ? -5.908 -7.403 2.256 1.00 94.00 94 ASN A C 1
ATOM 706 O O . ASN A 1 94 ? -6.199 -8.438 2.860 1.00 94.00 94 ASN A O 1
ATOM 710 N N . PHE A 1 95 ? -6.193 -6.201 2.739 1.00 95.06 95 PHE A N 1
ATOM 711 C CA . PHE A 1 95 ? -6.773 -5.961 4.059 1.00 95.06 95 PHE A CA 1
ATOM 712 C C . PHE A 1 95 ? -8.015 -5.082 3.948 1.00 95.06 95 PHE A C 1
ATOM 714 O O . PHE A 1 95 ? -8.021 -4.096 3.217 1.00 95.06 95 PHE A O 1
ATOM 721 N N . ALA A 1 96 ? -9.064 -5.420 4.696 1.00 95.38 96 ALA A N 1
ATOM 722 C CA . ALA A 1 96 ? -10.253 -4.585 4.820 1.00 95.38 96 ALA A CA 1
ATOM 723 C C . ALA A 1 96 ? -10.167 -3.785 6.122 1.00 95.38 96 ALA A C 1
ATOM 725 O O . ALA A 1 96 ? -10.317 -4.345 7.213 1.00 95.38 96 ALA A O 1
ATOM 726 N N . VAL A 1 97 ? -9.924 -2.478 6.012 1.00 96.38 97 VAL A N 1
ATOM 727 C CA . VAL A 1 97 ? -9.845 -1.573 7.167 1.00 96.38 97 VAL A CA 1
ATOM 728 C C . VAL A 1 97 ? -11.135 -0.752 7.250 1.00 96.38 97 VAL A C 1
ATOM 730 O O . VAL A 1 97 ? -11.506 -0.123 6.258 1.00 96.38 97 VAL A O 1
ATOM 733 N N . PRO A 1 98 ? -11.847 -0.738 8.392 1.00 96.00 98 PRO A N 1
ATOM 734 C CA . PRO A 1 98 ? -13.068 0.053 8.543 1.00 96.00 98 PRO A CA 1
ATOM 735 C C . PRO A 1 98 ? -12.800 1.548 8.347 1.00 96.00 98 PRO A C 1
ATOM 737 O O . PRO A 1 98 ? -11.866 2.089 8.941 1.00 96.00 98 PRO A O 1
ATOM 740 N N . LEU A 1 99 ? -13.647 2.250 7.589 1.00 95.62 99 LEU A N 1
ATOM 741 C CA . LEU A 1 99 ? -13.488 3.695 7.375 1.00 95.62 99 LEU A CA 1
ATOM 742 C C . LEU A 1 99 ? -13.650 4.504 8.670 1.00 95.62 99 LEU A C 1
ATOM 744 O O . LEU A 1 99 ? -12.955 5.505 8.859 1.00 95.62 99 LEU A O 1
ATOM 748 N N . ARG A 1 100 ? -14.441 4.000 9.627 1.00 95.19 100 ARG A N 1
ATOM 749 C CA . ARG A 1 100 ? -14.552 4.571 10.981 1.00 95.19 100 ARG A CA 1
ATOM 750 C C . ARG A 1 100 ? -13.231 4.658 11.751 1.00 95.19 100 ARG A C 1
ATOM 752 O O . ARG A 1 100 ? -13.118 5.441 12.687 1.00 95.19 100 ARG A O 1
ATOM 759 N N . ALA A 1 101 ? -12.218 3.874 11.363 1.00 94.00 101 ALA A N 1
ATOM 760 C CA . ALA A 1 101 ? -10.882 3.947 11.957 1.00 94.00 101 ALA A CA 1
ATOM 761 C C . ALA A 1 101 ? -10.142 5.257 11.619 1.00 94.00 101 ALA A C 1
ATOM 763 O O . ALA A 1 101 ? -9.111 5.548 12.231 1.00 94.00 101 ALA A O 1
ATOM 764 N N . PHE A 1 102 ? -10.650 6.017 10.645 1.00 94.94 102 PHE A N 1
ATOM 765 C CA . PHE A 1 102 ? -10.132 7.317 10.216 1.00 94.94 102 PHE A CA 1
ATOM 766 C C . PHE A 1 102 ? -11.164 8.430 10.435 1.00 94.94 102 PHE A C 1
ATOM 768 O O . PHE A 1 102 ? -10.797 9.541 10.807 1.00 94.94 102 PHE A O 1
ATOM 775 N N . GLU A 1 103 ? -12.448 8.124 10.238 1.00 93.38 103 GLU A N 1
ATOM 776 C CA . GLU A 1 103 ? -13.559 9.076 10.317 1.00 93.38 103 GLU A CA 1
ATOM 777 C C . GLU A 1 103 ? -14.702 8.462 11.144 1.00 93.38 103 GLU A C 1
ATOM 779 O O . GLU A 1 103 ? -15.522 7.739 10.588 1.00 93.38 103 GLU A O 1
ATOM 784 N N . PRO A 1 104 ? -14.780 8.714 12.465 1.00 90.69 104 PRO A N 1
ATOM 785 C CA . PRO A 1 104 ? -15.689 7.999 13.375 1.00 90.69 104 PRO A CA 1
ATOM 786 C C . PRO A 1 104 ? -17.186 8.066 13.038 1.00 90.69 104 PRO A C 1
ATOM 788 O O . PRO A 1 104 ? -17.936 7.207 13.486 1.00 90.69 104 PRO A O 1
ATOM 791 N N . GLU A 1 105 ? -17.607 9.069 12.266 1.00 92.19 105 GLU A N 1
ATOM 792 C CA . GLU A 1 105 ? -18.992 9.273 11.808 1.00 92.19 105 GLU A CA 1
ATOM 793 C C . GLU A 1 105 ? -19.369 8.387 10.597 1.00 92.19 105 GLU A C 1
ATOM 795 O O . GLU A 1 105 ? -20.493 8.454 10.103 1.00 92.19 105 GLU A O 1
ATOM 800 N N . GLU A 1 106 ? -18.436 7.593 10.061 1.00 91.94 106 GLU A N 1
ATOM 801 C CA . GLU A 1 106 ? -18.685 6.692 8.929 1.00 91.94 106 GLU A CA 1
ATOM 802 C C . GLU A 1 106 ? -19.524 5.462 9.301 1.00 91.94 106 GLU A C 1
ATOM 804 O O . GLU A 1 106 ? -19.478 4.951 10.420 1.00 91.94 106 GLU A O 1
ATOM 809 N N . GLU A 1 107 ? -20.257 4.950 8.312 1.00 87.88 107 GLU A N 1
ATOM 810 C CA . GLU A 1 107 ? -21.116 3.771 8.456 1.00 87.88 107 GLU A CA 1
ATOM 811 C C . GLU A 1 107 ? -20.307 2.505 8.798 1.00 87.88 107 GLU A C 1
ATOM 813 O O . GLU A 1 107 ? -19.178 2.318 8.334 1.00 87.88 107 GLU A O 1
ATOM 818 N N . GLU A 1 108 ? -20.898 1.596 9.583 1.00 85.38 108 GLU A N 1
ATOM 819 C CA . GLU A 1 108 ? -20.193 0.417 10.109 1.00 85.38 108 GLU A CA 1
ATOM 820 C C . GLU A 1 108 ? -19.708 -0.561 9.030 1.00 85.38 108 GLU A C 1
ATOM 822 O O . GLU A 1 108 ? -18.661 -1.184 9.218 1.00 85.38 108 GLU A O 1
ATOM 827 N N . ASP A 1 109 ? -20.425 -0.644 7.907 1.00 90.31 109 ASP A N 1
ATOM 828 C CA . ASP A 1 109 ? -20.165 -1.578 6.806 1.00 90.31 109 ASP A CA 1
ATOM 829 C C . ASP A 1 109 ? -19.315 -0.969 5.672 1.00 90.31 109 ASP A C 1
ATOM 831 O O . ASP A 1 109 ? -19.226 -1.529 4.573 1.00 90.31 109 ASP A O 1
ATOM 835 N N . ARG A 1 110 ? -18.682 0.191 5.898 1.00 93.81 110 ARG A N 1
ATOM 836 C CA . ARG A 1 110 ? -17.826 0.856 4.904 1.00 93.81 110 ARG A CA 1
ATOM 837 C C . ARG A 1 110 ? -16.346 0.651 5.206 1.00 93.81 110 ARG A C 1
ATOM 839 O O . ARG A 1 110 ? -15.857 0.950 6.296 1.00 93.81 110 ARG A O 1
ATOM 846 N N . TYR A 1 111 ? -15.609 0.191 4.199 1.00 94.94 111 TYR A N 1
ATOM 847 C CA . TYR A 1 111 ? -14.211 -0.215 4.333 1.00 94.94 111 TYR A CA 1
ATOM 848 C C . TYR A 1 111 ? -13.339 0.382 3.234 1.00 94.94 111 TYR A C 1
ATOM 850 O O . TYR A 1 111 ? -13.798 0.672 2.132 1.00 94.94 111 TYR A O 1
ATOM 858 N N . VAL A 1 112 ? -12.051 0.519 3.526 1.00 95.44 112 VAL A N 1
ATOM 859 C CA . VAL A 1 112 ? -11.007 0.740 2.528 1.00 95.44 112 VAL A CA 1
ATOM 860 C C . VAL A 1 112 ? -10.219 -0.553 2.347 1.00 95.44 112 VAL A C 1
ATOM 862 O O . VAL A 1 112 ? -9.868 -1.218 3.326 1.00 95.44 112 VAL A O 1
ATOM 865 N N . GLN A 1 113 ? -9.963 -0.918 1.091 1.00 95.62 113 GLN A N 1
ATOM 866 C CA . GLN A 1 113 ? -9.029 -1.990 0.770 1.00 95.62 113 GLN A CA 1
ATOM 867 C C . GLN A 1 113 ? -7.601 -1.441 0.873 1.00 95.62 113 GLN A C 1
ATOM 869 O O . GLN A 1 113 ? -7.295 -0.393 0.306 1.00 95.62 113 GLN A O 1
ATOM 874 N N . VAL A 1 114 ? -6.740 -2.138 1.606 1.00 96.38 114 VAL A N 1
ATOM 875 C CA . VAL A 1 114 ? -5.320 -1.809 1.753 1.00 96.38 114 VAL A CA 1
ATOM 876 C C . VAL A 1 114 ? -4.511 -2.993 1.258 1.00 96.38 114 VAL A C 1
ATOM 878 O O . VAL A 1 114 ? -4.645 -4.087 1.802 1.00 96.38 114 VAL A O 1
ATOM 881 N N . ASP A 1 115 ? -3.669 -2.769 0.261 1.00 94.94 115 ASP A N 1
ATOM 882 C CA . ASP A 1 115 ? -2.879 -3.816 -0.375 1.00 94.94 115 ASP A CA 1
ATOM 883 C C . ASP A 1 115 ? -1.418 -3.656 0.048 1.00 94.94 115 ASP A C 1
ATOM 885 O O . ASP A 1 115 ? -0.825 -2.590 -0.098 1.00 94.94 115 ASP A O 1
ATOM 889 N N . VAL A 1 116 ? -0.834 -4.705 0.630 1.00 94.25 116 VAL A N 1
ATOM 890 C CA . VAL A 1 116 ? 0.546 -4.694 1.131 1.00 94.25 116 VAL A CA 1
ATOM 891 C C . VAL A 1 116 ? 1.355 -5.753 0.399 1.00 94.25 116 VAL A C 1
ATOM 893 O O . VAL A 1 116 ? 1.119 -6.955 0.542 1.00 94.25 116 VAL A O 1
ATOM 896 N N . ASN A 1 117 ? 2.325 -5.299 -0.390 1.00 93.19 117 ASN A N 1
ATOM 897 C CA . ASN A 1 117 ? 3.311 -6.134 -1.060 1.00 93.19 117 ASN A CA 1
ATOM 898 C C . ASN A 1 117 ? 4.613 -6.141 -0.251 1.00 93.19 117 ASN A C 1
ATOM 900 O O . ASN A 1 117 ? 5.270 -5.105 -0.119 1.00 93.19 117 ASN A O 1
ATOM 904 N N . VAL A 1 118 ? 4.970 -7.302 0.296 1.00 91.06 118 VAL A N 1
ATOM 905 C CA . VAL A 1 118 ? 6.206 -7.492 1.063 1.00 91.06 118 VAL A CA 1
ATOM 906 C C . VAL A 1 118 ? 7.282 -8.019 0.118 1.00 91.06 118 VAL A C 1
ATOM 908 O O . VAL A 1 118 ? 7.175 -9.136 -0.381 1.00 91.06 118 VAL A O 1
ATOM 911 N N . CYS A 1 119 ? 8.308 -7.211 -0.132 1.00 90.94 119 CYS A N 1
ATOM 912 C CA . CYS A 1 119 ? 9.440 -7.585 -0.975 1.00 90.94 119 CYS A CA 1
ATOM 913 C C . CYS A 1 119 ? 10.496 -8.365 -0.185 1.00 90.94 119 CYS A C 1
ATOM 915 O O . CYS A 1 119 ? 10.680 -8.143 1.016 1.00 90.94 119 CYS A O 1
ATOM 917 N N . GLU A 1 120 ? 11.214 -9.242 -0.884 1.00 88.94 120 GLU A N 1
ATOM 918 C CA . GLU A 1 120 ? 12.283 -10.071 -0.315 1.00 88.94 120 GLU A CA 1
ATOM 919 C C . GLU A 1 120 ? 13.505 -9.223 0.064 1.00 88.94 120 GLU A C 1
ATOM 921 O O . GLU A 1 120 ? 14.061 -9.360 1.156 1.00 88.94 120 GLU A O 1
ATOM 926 N N . ASP A 1 121 ? 13.899 -8.313 -0.828 1.00 90.56 121 ASP A N 1
ATOM 927 C CA . ASP A 1 121 ? 15.072 -7.459 -0.685 1.00 90.56 121 ASP A CA 1
ATOM 928 C C . ASP A 1 121 ? 14.824 -6.028 -1.184 1.00 90.56 121 ASP A C 1
ATOM 930 O O . ASP A 1 121 ? 13.771 -5.677 -1.735 1.00 90.56 121 ASP A O 1
ATOM 934 N N . VAL A 1 122 ? 15.786 -5.150 -0.891 1.00 93.25 122 VAL A N 1
ATOM 935 C CA . VAL A 1 122 ? 15.693 -3.722 -1.209 1.00 93.25 122 VAL A CA 1
ATOM 936 C C . VAL A 1 122 ? 15.648 -3.509 -2.721 1.00 93.25 122 VAL A C 1
ATOM 938 O O . VAL A 1 122 ? 14.954 -2.616 -3.200 1.00 93.25 122 VAL A O 1
ATOM 941 N N . GLU A 1 123 ? 16.355 -4.337 -3.477 1.00 92.69 123 GLU A N 1
ATOM 942 C CA . GLU A 1 123 ? 16.419 -4.264 -4.923 1.00 92.69 123 GLU A CA 1
ATOM 943 C C . GLU A 1 123 ? 15.068 -4.618 -5.570 1.00 92.69 123 GLU A C 1
ATOM 945 O O . GLU A 1 123 ? 14.653 -3.955 -6.524 1.00 92.69 123 GLU A O 1
ATOM 950 N N . GLU A 1 124 ? 14.353 -5.635 -5.077 1.00 90.94 124 GLU A N 1
ATOM 951 C CA . GLU A 1 124 ? 12.972 -5.932 -5.475 1.00 90.94 124 GLU A CA 1
ATO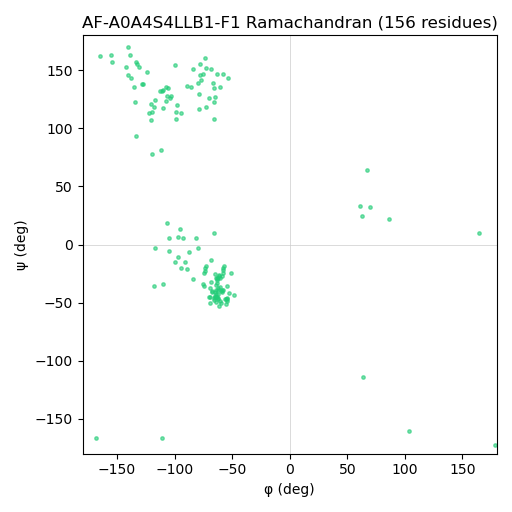M 952 C C . GLU A 1 124 ? 12.056 -4.774 -5.109 1.00 90.94 124 GLU A C 1
ATOM 954 O O . GLU A 1 124 ? 11.302 -4.317 -5.967 1.00 90.94 124 GLU A O 1
ATOM 959 N N . TRP A 1 125 ? 12.172 -4.244 -3.893 1.00 93.75 125 TRP A N 1
ATOM 960 C CA . TRP A 1 125 ? 11.375 -3.103 -3.451 1.00 93.75 125 TRP A CA 1
ATOM 961 C C . TRP A 1 125 ? 11.522 -1.893 -4.383 1.00 93.75 125 TRP A C 1
ATOM 963 O O . TRP A 1 125 ? 10.520 -1.320 -4.812 1.00 93.75 125 TRP A O 1
ATOM 973 N N . GLU A 1 126 ? 12.750 -1.532 -4.770 1.00 93.31 126 GLU A N 1
ATOM 974 C CA . GLU A 1 126 ? 13.009 -0.415 -5.690 1.00 93.31 126 GLU A CA 1
ATOM 975 C C . GLU A 1 126 ? 12.392 -0.660 -7.073 1.00 93.31 126 GLU A C 1
ATOM 977 O O . GLU A 1 126 ? 11.764 0.239 -7.643 1.00 93.31 126 GLU A O 1
ATOM 982 N N . ARG A 1 127 ? 12.511 -1.887 -7.599 1.00 90.94 127 ARG A N 1
ATOM 983 C CA . ARG A 1 127 ? 11.894 -2.264 -8.878 1.00 90.94 127 ARG A CA 1
ATOM 984 C C . ARG A 1 127 ? 10.372 -2.207 -8.796 1.00 90.94 127 ARG A C 1
ATOM 986 O O . ARG A 1 127 ? 9.757 -1.591 -9.659 1.00 90.94 127 ARG A O 1
ATOM 993 N N . VAL A 1 128 ? 9.759 -2.804 -7.778 1.00 91.00 128 VAL A N 1
ATOM 994 C CA . VAL A 1 128 ? 8.297 -2.846 -7.616 1.00 91.00 128 VAL A CA 1
ATOM 995 C C . VAL A 1 128 ? 7.726 -1.434 -7.467 1.00 91.00 128 VAL A C 1
ATOM 997 O O . VAL A 1 128 ? 6.785 -1.082 -8.178 1.00 91.00 128 VAL A O 1
ATOM 1000 N N . VAL A 1 129 ? 8.325 -0.586 -6.621 1.00 93.00 129 VAL A N 1
ATOM 1001 C CA . VAL A 1 129 ? 7.903 0.818 -6.455 1.00 93.00 129 VAL A CA 1
ATOM 1002 C C . VAL A 1 129 ? 7.972 1.583 -7.779 1.00 93.00 129 VAL A C 1
ATOM 1004 O O . VAL A 1 129 ? 7.084 2.386 -8.072 1.00 93.00 129 VAL A O 1
ATOM 1007 N N . PHE A 1 130 ? 9.006 1.338 -8.587 1.00 89.94 130 PHE A N 1
ATOM 1008 C CA . PHE A 1 130 ? 9.140 1.951 -9.905 1.00 89.94 130 PHE A CA 1
ATOM 1009 C C . PHE A 1 130 ? 8.096 1.432 -10.903 1.00 89.94 130 PHE A C 1
ATOM 1011 O O . PHE A 1 130 ? 7.416 2.236 -11.538 1.00 89.94 130 PHE A O 1
ATOM 1018 N N . PHE A 1 131 ? 7.949 0.110 -11.037 1.00 88.19 131 PHE A N 1
ATOM 1019 C CA . PHE A 1 131 ? 7.073 -0.513 -12.037 1.00 88.19 131 PHE A CA 1
ATOM 1020 C C . PHE A 1 131 ? 5.589 -0.288 -11.773 1.00 88.19 131 PHE A C 1
ATOM 1022 O O . PHE A 1 131 ? 4.820 -0.202 -12.728 1.00 88.19 131 PHE A O 1
ATOM 1029 N N . HIS A 1 132 ? 5.193 -0.197 -10.504 1.00 87.88 132 HIS A N 1
ATOM 1030 C CA . HIS A 1 132 ? 3.811 0.092 -10.115 1.00 87.88 132 HIS A CA 1
ATOM 1031 C C . HIS A 1 132 ? 3.531 1.597 -10.027 1.00 87.88 132 HIS A C 1
ATOM 1033 O O . HIS A 1 132 ? 2.394 2.010 -9.814 1.00 87.88 132 HIS A O 1
ATOM 1039 N N . GLY A 1 133 ? 4.562 2.431 -10.172 1.00 85.50 133 GLY A N 1
ATOM 1040 C CA . GLY A 1 133 ? 4.415 3.875 -10.227 1.00 85.50 133 GLY A CA 1
ATOM 1041 C C . GLY A 1 133 ? 3.935 4.362 -11.595 1.00 85.50 133 GLY A C 1
ATOM 1042 O O . GLY A 1 133 ? 4.195 3.758 -12.632 1.00 85.50 133 GLY A O 1
ATOM 1043 N N . TYR A 1 134 ? 3.294 5.528 -11.595 1.00 83.19 134 TYR A N 1
ATOM 1044 C CA . TYR A 1 134 ? 2.841 6.259 -12.779 1.00 83.19 134 TYR A CA 1
ATOM 1045 C C . TYR A 1 134 ? 1.816 5.502 -13.640 1.00 83.19 134 TYR A C 1
ATOM 1047 O O . TYR A 1 134 ? 1.777 5.676 -14.860 1.00 83.19 134 TYR A O 1
ATOM 1055 N N . GLY A 1 135 ? 0.963 4.687 -13.013 1.00 79.62 135 GLY A N 1
ATOM 1056 C CA . GLY A 1 135 ? -0.098 3.950 -13.701 1.00 79.62 135 GLY A CA 1
ATOM 1057 C C . GLY A 1 135 ? 0.468 2.943 -14.702 1.00 79.62 135 GLY A C 1
ATOM 1058 O O . GLY A 1 135 ? 1.142 1.993 -14.320 1.00 79.62 135 GLY A O 1
ATOM 1059 N N . ASP A 1 136 ? 0.223 3.160 -15.994 1.00 83.06 136 ASP A N 1
ATOM 1060 C CA . ASP A 1 136 ? 0.586 2.208 -17.051 1.00 83.06 136 ASP A CA 1
ATOM 1061 C C . ASP A 1 136 ? 2.059 2.287 -17.494 1.00 83.06 136 ASP A C 1
ATOM 1063 O O . ASP A 1 136 ? 2.453 1.594 -18.435 1.00 83.06 136 ASP A O 1
ATOM 1067 N N . LEU A 1 137 ? 2.908 3.099 -16.847 1.00 85.38 137 LEU A N 1
ATOM 1068 C CA . LEU A 1 137 ? 4.313 3.260 -17.249 1.00 85.38 137 LEU A CA 1
ATOM 1069 C C . LEU A 1 137 ? 5.053 1.918 -17.319 1.00 85.38 137 LEU A C 1
ATOM 1071 O O . LEU A 1 137 ? 5.714 1.637 -18.320 1.00 85.38 137 LEU A O 1
ATOM 1075 N N . GLY A 1 138 ? 4.913 1.069 -16.298 1.00 85.44 138 GLY A N 1
ATOM 1076 C CA . GLY A 1 138 ? 5.521 -0.261 -16.291 1.00 85.44 138 GLY A CA 1
ATOM 1077 C C . GLY A 1 138 ? 5.057 -1.127 -17.468 1.00 85.44 138 GLY A C 1
ATOM 1078 O O . GLY A 1 138 ? 5.871 -1.783 -18.124 1.00 85.44 138 GLY A O 1
ATOM 1079 N N . MET A 1 139 ? 3.763 -1.070 -17.806 1.00 86.31 139 MET A N 1
ATOM 1080 C CA . MET A 1 139 ? 3.204 -1.769 -18.967 1.00 86.31 139 MET A CA 1
ATOM 1081 C C . MET A 1 139 ? 3.766 -1.224 -20.284 1.00 86.31 139 MET A C 1
ATOM 1083 O O . MET A 1 139 ? 4.155 -2.015 -21.147 1.00 86.31 139 MET A O 1
ATOM 1087 N N . ILE A 1 140 ? 3.851 0.102 -20.431 1.00 89.12 140 ILE A N 1
ATOM 1088 C CA . ILE A 1 140 ? 4.411 0.772 -21.614 1.00 89.12 140 ILE A CA 1
ATOM 1089 C C . ILE A 1 140 ? 5.872 0.359 -21.809 1.00 89.12 140 ILE A C 1
ATOM 1091 O O . ILE A 1 140 ? 6.241 -0.098 -22.892 1.00 89.12 140 ILE A O 1
ATOM 1095 N N . LEU A 1 141 ? 6.694 0.441 -20.760 1.00 89.00 141 LEU A N 1
ATOM 1096 C CA . LEU A 1 141 ? 8.095 0.016 -20.804 1.00 89.00 141 LEU A CA 1
ATOM 1097 C C . LEU A 1 141 ? 8.223 -1.471 -21.159 1.00 89.00 141 LEU A C 1
ATOM 1099 O O . LEU A 1 141 ? 9.057 -1.843 -21.986 1.00 89.00 141 LEU A O 1
ATOM 1103 N N . GLY A 1 142 ? 7.344 -2.317 -20.616 1.00 88.50 142 GLY A N 1
ATOM 1104 C CA . GLY A 1 142 ? 7.276 -3.735 -20.960 1.00 88.50 142 GLY A CA 1
ATOM 1105 C C . GLY A 1 142 ? 6.935 -3.986 -22.435 1.00 88.50 142 GLY A C 1
ATOM 1106 O O . GLY A 1 142 ? 7.512 -4.882 -23.052 1.00 88.50 142 GLY A O 1
ATOM 1107 N N . VAL A 1 143 ? 6.024 -3.206 -23.029 1.00 90.38 143 VAL A N 1
ATOM 1108 C CA . VAL A 1 143 ? 5.711 -3.267 -24.471 1.00 90.38 143 VAL A CA 1
ATOM 1109 C C . VAL A 1 143 ? 6.917 -2.834 -25.306 1.00 90.38 143 VAL A C 1
ATOM 1111 O O . VAL A 1 143 ? 7.265 -3.519 -26.269 1.00 90.38 143 VAL A O 1
ATOM 1114 N N . LEU A 1 144 ? 7.582 -1.740 -24.926 1.00 91.81 144 LEU A N 1
ATOM 1115 C CA . LEU A 1 144 ? 8.749 -1.223 -25.642 1.00 91.81 144 LEU A CA 1
ATOM 1116 C C . LEU A 1 144 ? 9.918 -2.212 -25.618 1.00 91.81 144 LEU A C 1
ATOM 1118 O O . LEU A 1 144 ? 10.495 -2.488 -26.669 1.00 91.81 144 LEU A O 1
ATOM 1122 N N . ALA A 1 145 ? 10.224 -2.815 -24.468 1.00 91.62 145 ALA A N 1
ATOM 1123 C CA . ALA A 1 145 ? 11.281 -3.820 -24.356 1.00 91.62 145 ALA A CA 1
ATOM 1124 C C . ALA A 1 145 ? 11.029 -5.027 -25.278 1.00 91.62 145 ALA A C 1
ATOM 1126 O O . ALA A 1 145 ? 11.944 -5.502 -25.958 1.00 91.62 145 ALA A O 1
ATOM 1127 N N . ARG A 1 146 ? 9.767 -5.468 -25.398 1.00 91.44 146 ARG A N 1
ATOM 1128 C CA . ARG A 1 146 ? 9.403 -6.577 -26.293 1.00 91.44 146 ARG A CA 1
ATOM 1129 C C . ARG A 1 146 ? 9.691 -6.279 -27.763 1.00 91.44 146 ARG A C 1
ATOM 1131 O O . ARG A 1 146 ? 10.000 -7.213 -28.500 1.00 91.44 146 ARG A O 1
ATOM 1138 N N . SER A 1 147 ? 9.650 -5.014 -28.191 1.00 92.81 147 SER A N 1
ATOM 1139 C CA . SER A 1 147 ? 9.969 -4.641 -29.579 1.00 92.81 147 SER A CA 1
ATOM 1140 C C . SER A 1 147 ? 11.413 -4.983 -29.977 1.00 92.81 147 SER A C 1
ATOM 1142 O O . SER A 1 147 ? 11.677 -5.287 -31.138 1.00 92.81 147 SER A O 1
ATOM 1144 N N . VAL A 1 148 ? 12.326 -5.031 -29.000 1.00 94.50 148 VAL A N 1
ATOM 1145 C CA . VAL A 1 148 ? 13.739 -5.405 -29.175 1.00 94.50 148 VAL A CA 1
ATOM 1146 C C . VAL A 1 148 ? 14.059 -6.797 -28.617 1.00 94.50 148 VAL A C 1
ATOM 1148 O O . VAL A 1 148 ? 15.221 -7.130 -28.413 1.00 94.50 148 VAL A O 1
ATOM 1151 N N . ARG A 1 149 ? 13.030 -7.637 -28.411 1.00 92.69 149 ARG A N 1
ATOM 1152 C CA . ARG A 1 149 ? 13.123 -9.009 -27.868 1.00 92.69 149 ARG A CA 1
ATOM 1153 C C . ARG A 1 149 ? 13.671 -9.099 -26.441 1.00 92.69 149 ARG A C 1
ATOM 1155 O O . ARG A 1 149 ? 14.153 -10.156 -26.049 1.00 92.69 149 ARG A O 1
ATOM 1162 N N . LEU A 1 150 ? 13.543 -8.023 -25.671 1.00 93.44 150 LEU A N 1
ATOM 1163 C CA . LEU A 1 150 ? 13.829 -8.014 -24.242 1.00 93.44 150 LEU A CA 1
ATOM 1164 C C . LEU A 1 150 ? 12.529 -8.120 -23.437 1.00 93.44 150 LEU A C 1
ATOM 1166 O O . LEU A 1 150 ? 11.445 -7.737 -23.886 1.00 93.44 150 LEU A O 1
ATOM 1170 N N . HIS A 1 151 ? 12.635 -8.630 -22.221 1.00 89.00 151 HIS A N 1
ATOM 1171 C CA 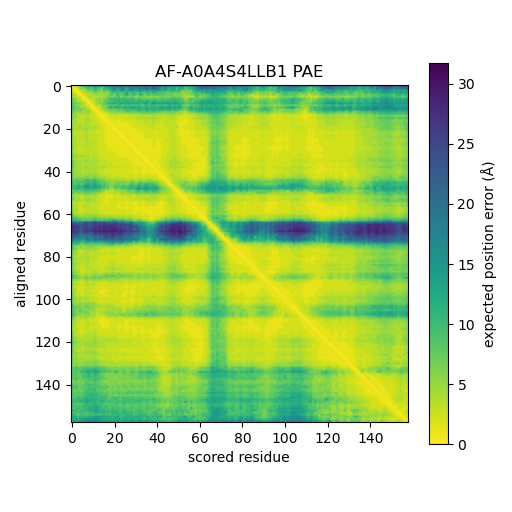. HIS A 1 151 ? 11.566 -8.693 -21.244 1.00 89.00 151 HIS A CA 1
ATOM 1172 C C . HIS A 1 151 ? 11.953 -7.883 -20.012 1.00 89.00 151 HIS A C 1
ATOM 1174 O O . HIS A 1 151 ? 12.914 -8.199 -19.317 1.00 89.00 151 HIS A O 1
ATOM 1180 N N . MET A 1 152 ? 11.161 -6.853 -19.733 1.00 86.00 152 MET A N 1
ATOM 1181 C CA . MET A 1 152 ? 11.331 -5.952 -18.602 1.00 86.00 152 MET A CA 1
ATOM 1182 C C . MET A 1 152 ? 10.176 -6.146 -17.610 1.00 86.00 152 MET A C 1
ATOM 1184 O O . MET 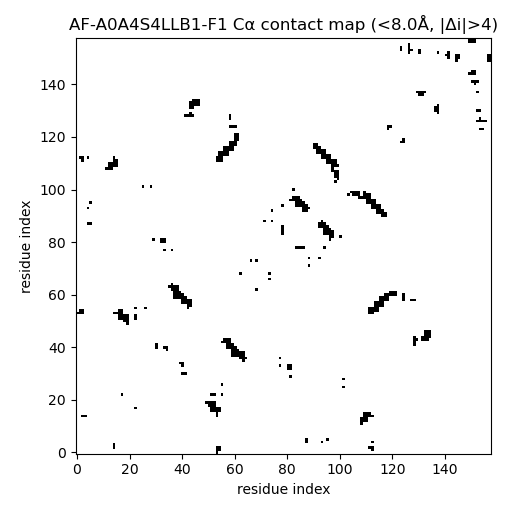A 1 152 ? 9.019 -6.150 -18.031 1.00 86.00 152 MET A O 1
ATOM 1188 N N . GLY A 1 153 ? 10.477 -6.283 -16.316 1.00 81.81 153 GLY A N 1
ATOM 1189 C CA . GLY A 1 153 ? 9.470 -6.345 -15.249 1.00 81.81 153 GLY A CA 1
ATOM 1190 C C . GLY A 1 153 ? 10.065 -6.209 -13.844 1.00 81.81 153 GLY A C 1
ATOM 1191 O O . GLY A 1 153 ? 11.242 -5.888 -13.691 1.00 81.81 153 GLY A O 1
ATOM 1192 N N . GLU A 1 154 ? 9.276 -6.520 -12.810 1.00 77.56 154 GLU A N 1
ATOM 1193 C CA . GLU A 1 154 ? 9.669 -6.415 -11.386 1.00 77.56 154 GLU A CA 1
ATOM 1194 C C . GLU A 1 154 ? 10.928 -7.217 -11.014 1.00 77.56 154 GLU A C 1
ATOM 1196 O O . GLU A 1 154 ? 11.562 -6.943 -10.000 1.00 77.56 154 GLU A O 1
ATOM 1201 N N . LYS A 1 155 ? 11.324 -8.199 -11.833 1.00 79.75 155 LYS A N 1
ATOM 1202 C CA . LYS A 1 155 ? 12.538 -9.015 -11.645 1.00 79.75 155 LYS A CA 1
ATOM 1203 C C . LYS A 1 155 ? 13.746 -8.526 -12.453 1.00 79.75 155 LYS A C 1
ATOM 1205 O O . LYS A 1 155 ? 14.769 -9.200 -12.485 1.00 79.75 155 LYS A O 1
ATOM 1210 N N . GLY A 1 156 ? 13.633 -7.375 -13.114 1.00 79.00 156 GLY A N 1
ATOM 1211 C CA . GLY A 1 156 ? 14.682 -6.788 -13.944 1.00 79.00 156 GLY A CA 1
ATOM 1212 C C . GLY A 1 156 ? 14.450 -6.959 -15.446 1.00 79.00 156 GLY A C 1
ATOM 1213 O O . GLY A 1 156 ? 13.325 -7.174 -15.906 1.00 79.00 156 GLY A O 1
ATOM 1214 N N . LEU A 1 157 ? 15.533 -6.814 -16.210 1.00 84.06 157 LEU A N 1
ATOM 1215 C CA . LEU A 1 157 ? 15.565 -6.883 -17.672 1.00 84.06 157 LEU A CA 1
ATOM 1216 C C . LEU A 1 157 ? 16.310 -8.146 -18.116 1.00 84.06 157 LEU A C 1
ATOM 1218 O O . LEU A 1 157 ? 17.406 -8.408 -17.623 1.00 84.06 157 LEU A O 1
ATOM 1222 N N . LYS A 1 158 ? 15.729 -8.905 -19.046 1.00 83.31 158 LYS A N 1
ATOM 1223 C CA . LYS A 1 158 ? 16.315 -10.119 -19.631 1.00 83.31 158 LYS A CA 1
ATOM 1224 C C . LYS A 1 158 ? 16.078 -10.206 -21.131 1.00 83.31 158 LYS A C 1
ATOM 1226 O O . LYS A 1 158 ? 15.088 -9.597 -21.594 1.00 83.31 158 LYS A O 1
#

Solvent-accessible surface area (backbone atoms only — not comparable to full-atom values): 8753 Å² total; per-residue (Å²): 140,62,49,58,91,46,66,88,75,41,80,82,52,42,54,62,72,29,46,52,73,59,39,54,52,52,50,55,55,50,47,64,46,46,47,78,48,23,75,40,73,45,57,46,47,68,51,92,84,56,73,55,36,34,49,45,62,36,44,30,25,59,66,62,57,93,64,82,85,85,51,77,72,54,54,50,54,51,32,58,54,65,57,33,83,47,73,49,84,57,78,56,27,37,28,37,25,48,42,38,82,82,40,75,90,45,60,88,51,32,30,41,33,36,37,41,32,67,34,92,41,69,68,42,37,56,35,42,42,55,40,58,14,54,55,59,47,35,59,52,52,27,54,55,32,44,79,77,76,30,48,47,55,61,92,45,76,87

Organism: NCBI:txid1095465

Sequence (158 aa):
MGGRAFAHHLLTATFPRLPTPRYAHIQRVLHARLAPLYARVATPREAPEKPDHGDVDFVVVGPTTTASLGTDADADVVREALGAVACVYGRTSNFAVPLRAFEPEEEEDRYVQVDVNVCEDVEEWERVVFFHGYGDLGMILGVLARSVRLHMGEKGLK